Protein AF-A0A660W102-F1 (afdb_monomer)

pLDDT: mean 78.15, std 17.4, range [42.91, 96.81]

Structure (mmCIF, N/CA/C/O backbone):
data_AF-A0A660W102-F1
#
_entry.id   AF-A0A660W102-F1
#
loop_
_atom_site.group_PDB
_atom_site.id
_atom_site.type_symbol
_atom_site.label_atom_id
_atom_site.label_alt_id
_atom_site.label_comp_id
_atom_site.label_asym_id
_atom_site.label_entity_id
_atom_site.label_seq_id
_atom_site.pdbx_PDB_ins_code
_atom_site.Cartn_x
_atom_site.Cartn_y
_atom_site.Cartn_z
_atom_site.occupancy
_atom_site.B_iso_or_equiv
_atom_site.auth_seq_id
_atom_site.auth_comp_id
_atom_site.auth_asym_id
_atom_site.auth_atom_id
_atom_site.pdbx_PDB_model_num
ATOM 1 N N . MET A 1 1 ? -44.198 27.808 33.049 1.00 48.97 1 MET A N 1
ATOM 2 C CA . MET A 1 1 ? -43.838 26.734 32.101 1.00 48.97 1 MET A CA 1
ATOM 3 C C . MET A 1 1 ? -42.735 25.933 32.756 1.00 48.97 1 MET A C 1
ATOM 5 O O . MET A 1 1 ? -41.600 26.389 32.797 1.00 48.97 1 MET A O 1
ATOM 9 N N . ASP A 1 2 ? -43.129 24.844 33.412 1.00 50.03 2 ASP A N 1
ATOM 10 C CA . ASP A 1 2 ? -42.232 23.936 34.124 1.00 50.03 2 ASP A CA 1
ATOM 11 C C . ASP A 1 2 ? -41.217 23.347 33.136 1.00 50.03 2 ASP A C 1
ATOM 13 O O . ASP A 1 2 ? -41.576 22.765 32.114 1.00 50.03 2 ASP A O 1
ATOM 17 N N . ASN A 1 3 ? -39.944 23.583 33.430 1.00 63.97 3 ASN A N 1
ATOM 18 C CA . ASN A 1 3 ? -38.808 23.114 32.664 1.00 63.97 3 ASN A CA 1
ATOM 19 C C . ASN A 1 3 ? -38.348 21.787 33.293 1.00 63.97 3 ASN A C 1
ATOM 21 O O . ASN A 1 3 ? -37.302 21.726 33.945 1.00 63.97 3 ASN A O 1
ATOM 25 N N . THR A 1 4 ? -39.157 20.732 33.141 1.00 61.38 4 THR A N 1
ATOM 26 C CA . THR A 1 4 ? -38.854 19.378 33.622 1.00 61.38 4 THR A CA 1
ATOM 27 C C . THR A 1 4 ? -37.654 18.819 32.864 1.00 61.38 4 THR A C 1
ATOM 29 O O . THR A 1 4 ? -37.787 18.188 31.810 1.00 61.38 4 THR A O 1
ATOM 32 N N . LYS A 1 5 ? -36.449 19.057 33.382 1.00 69.19 5 LYS A N 1
ATOM 33 C CA . LYS A 1 5 ? -35.229 18.436 32.866 1.00 69.19 5 LYS A CA 1
ATOM 34 C C . LYS A 1 5 ? -35.228 16.963 33.273 1.00 69.19 5 LYS A C 1
ATOM 36 O O . LYS A 1 5 ? -35.035 16.644 34.442 1.00 69.19 5 LYS A O 1
ATOM 41 N N . LYS A 1 6 ? -35.441 16.062 32.308 1.00 74.38 6 LYS A N 1
ATOM 42 C CA . LYS A 1 6 ? -35.216 14.622 32.491 1.00 74.38 6 LYS A CA 1
ATOM 43 C C . LYS A 1 6 ? -33.744 14.406 32.852 1.00 74.38 6 LYS A C 1
ATOM 45 O O . LYS A 1 6 ? -32.866 14.647 32.027 1.00 74.38 6 LYS A O 1
ATOM 50 N N . ALA A 1 7 ? -33.478 13.994 34.087 1.00 75.44 7 ALA A N 1
ATOM 51 C CA . ALA A 1 7 ? -32.155 13.543 34.489 1.00 75.44 7 ALA A CA 1
ATOM 52 C C . ALA A 1 7 ? -31.911 12.163 33.864 1.00 75.44 7 ALA A C 1
ATOM 54 O O . ALA A 1 7 ? -32.673 11.231 34.114 1.00 75.44 7 ALA A O 1
ATOM 55 N N . PHE A 1 8 ? -30.879 12.052 33.025 1.00 75.19 8 PHE A N 1
ATOM 56 C CA . PHE A 1 8 ? -30.438 10.766 32.492 1.00 75.19 8 PHE A CA 1
ATOM 57 C C . PHE A 1 8 ? -29.929 9.901 33.636 1.00 75.19 8 PHE A C 1
ATOM 59 O O . PHE A 1 8 ? -29.136 10.350 34.471 1.00 75.19 8 PHE A O 1
ATOM 66 N N . THR A 1 9 ? -30.375 8.655 33.671 1.00 88.56 9 THR A N 1
ATOM 67 C CA . THR A 1 9 ? -29.871 7.713 34.659 1.00 88.56 9 THR A CA 1
ATOM 68 C C . THR A 1 9 ? -28.467 7.262 34.249 1.00 88.56 9 THR A C 1
ATOM 70 O O . THR A 1 9 ? -28.185 7.013 33.078 1.00 88.56 9 THR A O 1
ATOM 73 N N . LEU A 1 10 ? -27.555 7.150 35.217 1.00 87.06 10 LEU A N 1
ATOM 74 C CA . LEU A 1 10 ? -26.177 6.688 34.987 1.00 87.06 10 LEU A CA 1
ATOM 75 C C . LEU A 1 10 ? -26.140 5.312 34.292 1.00 87.06 10 LEU A C 1
ATOM 77 O O . LEU A 1 10 ? -25.242 5.030 33.503 1.00 87.06 10 LEU A O 1
ATOM 81 N N . ILE A 1 11 ? -27.155 4.481 34.551 1.00 92.12 11 ILE A N 1
ATOM 82 C CA . ILE A 1 11 ? -27.304 3.150 33.965 1.00 92.12 11 ILE A CA 1
ATOM 83 C C . ILE A 1 11 ? -27.672 3.179 32.474 1.00 92.12 11 ILE A C 1
ATOM 85 O O . ILE A 1 11 ? -27.146 2.363 31.719 1.00 92.12 11 ILE A O 1
ATOM 89 N N . GLU A 1 12 ? -28.496 4.134 32.024 1.00 90.56 12 GLU A N 1
ATOM 90 C CA . GLU A 1 12 ? -28.829 4.295 30.598 1.00 90.56 12 GLU A CA 1
ATOM 91 C C . GLU A 1 12 ? -27.588 4.614 29.766 1.00 90.56 12 GLU A C 1
ATOM 93 O O . GLU A 1 12 ? -27.397 4.064 28.684 1.00 90.56 12 GLU A O 1
ATOM 98 N N . LEU A 1 13 ? -26.711 5.476 30.276 1.00 90.44 13 LEU A N 1
ATOM 99 C CA . LEU A 1 13 ? -25.495 5.860 29.561 1.00 90.44 13 LEU A CA 1
ATOM 100 C C . LEU A 1 13 ? -24.468 4.713 29.562 1.00 90.44 13 LEU A C 1
ATOM 102 O O . LEU A 1 13 ? -23.775 4.477 28.569 1.00 90.44 13 LEU A O 1
ATOM 106 N N . LEU A 1 14 ? -24.417 3.949 30.656 1.00 93.19 14 LEU A N 1
ATOM 107 C CA . LEU A 1 14 ? -23.486 2.837 30.827 1.00 93.19 14 LEU A CA 1
ATOM 108 C C . LEU A 1 14 ? -23.820 1.642 29.924 1.00 93.19 14 LEU A C 1
ATOM 110 O O . LEU A 1 14 ? -22.916 1.103 29.281 1.00 93.19 14 LEU A O 1
ATOM 114 N N . VAL A 1 15 ? -25.094 1.246 29.818 1.00 95.00 15 VAL A N 1
ATOM 115 C CA . VAL A 1 15 ? -25.487 0.109 28.963 1.00 95.00 15 VAL A CA 1
ATOM 116 C C . VAL A 1 15 ? -25.237 0.396 27.480 1.00 95.00 15 VAL A C 1
ATOM 118 O O . VAL A 1 15 ? -24.815 -0.487 26.734 1.00 95.00 15 VAL A O 1
ATOM 121 N N . VAL A 1 16 ? -25.409 1.650 27.055 1.00 94.69 16 VAL A N 1
ATOM 122 C CA . VAL A 1 16 ? -25.172 2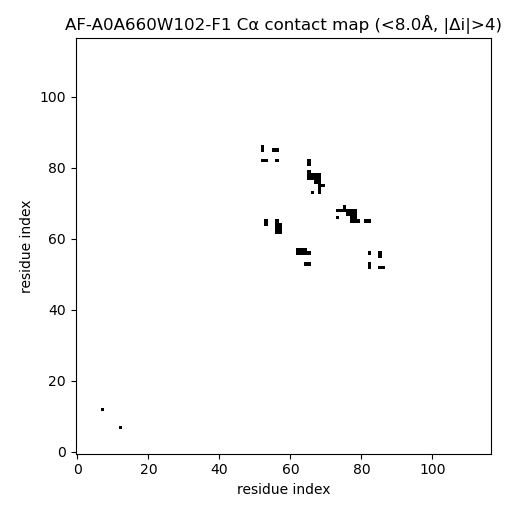.057 25.664 1.00 94.69 16 VAL A CA 1
ATOM 123 C C . VAL A 1 16 ? -23.693 1.946 25.309 1.00 94.69 16 VAL A C 1
ATOM 125 O O . VAL A 1 16 ? -23.352 1.354 24.285 1.00 94.69 16 VAL A O 1
ATOM 128 N N . ASN A 1 17 ? -22.798 2.447 26.165 1.00 94.31 17 ASN A N 1
ATOM 129 C CA . ASN A 1 17 ? -21.366 2.332 25.897 1.00 94.31 17 ASN A CA 1
ATOM 130 C C . ASN A 1 17 ? -20.889 0.867 25.928 1.00 94.31 17 ASN A C 1
ATOM 132 O O . ASN A 1 17 ? -20.021 0.489 25.144 1.00 94.31 17 ASN A O 1
ATOM 136 N N . ALA A 1 18 ? -21.501 0.014 26.760 1.00 96.31 18 ALA A N 1
ATOM 137 C CA . ALA A 1 18 ? -21.202 -1.419 26.773 1.00 96.31 18 ALA A CA 1
ATOM 138 C C . ALA A 1 18 ? -21.509 -2.090 25.421 1.00 96.31 18 ALA A C 1
ATOM 140 O O . ALA A 1 18 ? -20.696 -2.863 24.909 1.00 96.31 18 ALA A O 1
ATOM 141 N N . ILE A 1 19 ? -22.643 -1.753 24.801 1.00 95.81 19 ILE A N 1
ATOM 142 C CA . ILE A 1 19 ? -23.021 -2.298 23.489 1.00 95.81 19 ILE A CA 1
ATOM 143 C C . ILE A 1 19 ? -22.135 -1.714 22.375 1.00 95.81 19 ILE A C 1
ATOM 145 O O . ILE A 1 19 ? -21.684 -2.458 21.504 1.00 95.81 19 ILE A O 1
ATOM 149 N N . ILE A 1 20 ? -21.815 -0.413 22.411 1.00 96.00 20 ILE A N 1
ATOM 150 C CA . ILE A 1 20 ? -20.906 0.215 21.431 1.00 96.00 20 ILE A CA 1
ATOM 151 C C . ILE A 1 20 ? -19.518 -0.436 21.484 1.00 96.00 20 ILE A C 1
ATOM 153 O O . ILE A 1 20 ? -18.960 -0.766 20.437 1.00 96.00 20 ILE A O 1
ATOM 157 N N . ALA A 1 21 ? -18.975 -0.670 22.682 1.00 96.25 21 ALA A N 1
ATOM 158 C CA . ALA A 1 21 ? -17.673 -1.310 22.854 1.00 96.25 21 ALA A CA 1
ATOM 159 C C . ALA A 1 21 ? -17.646 -2.738 22.281 1.00 96.25 21 ALA A C 1
ATOM 161 O O . ALA A 1 21 ? -16.678 -3.108 21.612 1.00 96.25 21 ALA A O 1
ATOM 162 N N . LEU A 1 22 ? -18.722 -3.512 22.480 1.00 95.12 22 LEU A N 1
ATOM 163 C CA . LEU A 1 22 ? -18.869 -4.851 21.902 1.00 95.12 22 LEU A CA 1
ATOM 164 C C . LEU A 1 22 ? -18.850 -4.809 20.368 1.00 95.12 22 LEU A C 1
ATOM 166 O O . LEU A 1 22 ? -18.123 -5.577 19.740 1.00 95.12 22 LEU A O 1
ATOM 170 N N . LEU A 1 23 ? -19.607 -3.890 19.762 1.00 96.81 23 LEU A N 1
ATOM 171 C CA . LEU A 1 23 ? -19.640 -3.737 18.307 1.00 96.81 23 LEU A CA 1
ATOM 172 C C . LEU A 1 23 ? -18.264 -3.319 17.769 1.00 96.81 23 LEU A C 1
ATOM 174 O O . LEU A 1 23 ? -17.720 -3.972 16.880 1.00 96.81 23 LEU A O 1
ATOM 178 N N . VAL A 1 24 ? -17.650 -2.282 18.344 1.00 96.19 24 VAL A N 1
ATOM 179 C CA . VAL A 1 24 ? -16.332 -1.782 17.916 1.00 96.19 24 VAL A CA 1
ATOM 180 C C . VAL A 1 24 ? -15.250 -2.859 18.041 1.00 96.19 24 VAL A C 1
ATOM 182 O O . VAL A 1 24 ? -14.401 -2.962 17.154 1.00 96.19 24 VAL A O 1
ATOM 185 N N . SER A 1 25 ? -15.302 -3.703 19.076 1.00 95.25 25 SER A N 1
ATOM 186 C CA . SER A 1 25 ? -14.367 -4.823 19.259 1.00 95.25 25 SER A CA 1
ATOM 187 C C . SER A 1 25 ? -14.328 -5.766 18.049 1.00 95.25 25 SER A C 1
ATOM 189 O O . SER A 1 25 ? -13.252 -6.223 17.668 1.00 95.25 25 SER A O 1
ATOM 191 N N . ILE A 1 26 ? -15.469 -5.991 17.390 1.00 94.50 26 ILE A N 1
ATOM 192 C CA . ILE A 1 26 ? -15.566 -6.842 16.195 1.00 94.50 26 ILE A CA 1
ATOM 193 C C . ILE A 1 26 ? -15.152 -6.072 14.926 1.00 94.50 26 ILE A C 1
ATOM 195 O O . ILE A 1 26 ? -14.548 -6.646 14.017 1.00 94.50 26 ILE A O 1
ATOM 199 N N . LEU A 1 27 ? -15.414 -4.761 14.855 1.00 93.69 27 LEU A N 1
ATOM 200 C CA . LEU A 1 27 ? -15.070 -3.940 13.684 1.00 93.69 27 LEU A CA 1
ATOM 201 C C . LEU A 1 27 ? -13.568 -3.626 13.559 1.00 93.69 27 LEU A C 1
ATOM 203 O O . LEU A 1 27 ? -13.034 -3.630 12.448 1.00 93.69 27 LEU A O 1
ATOM 207 N N . LEU A 1 28 ? -12.870 -3.355 14.664 1.00 93.81 28 LEU A N 1
ATOM 208 C CA . LEU A 1 28 ? -11.449 -2.978 14.652 1.00 93.81 28 LEU A CA 1
ATOM 209 C C . LEU A 1 28 ? -10.508 -4.003 13.984 1.00 93.81 28 LEU A C 1
ATOM 211 O O . LEU A 1 28 ? -9.678 -3.581 13.168 1.00 93.81 28 LEU A O 1
ATOM 215 N N . PRO A 1 29 ? -10.591 -5.322 14.264 1.00 90.38 29 PRO A N 1
ATOM 216 C CA . PRO A 1 29 ? -9.728 -6.299 13.603 1.00 90.38 29 PRO A CA 1
ATOM 217 C C . PRO A 1 29 ? -10.021 -6.391 12.102 1.00 90.38 29 PRO A C 1
ATOM 219 O O . PRO A 1 29 ? -9.088 -6.462 11.302 1.00 90.38 29 PRO A O 1
ATOM 222 N N . SER A 1 30 ? -11.297 -6.307 11.710 1.00 93.50 30 SER A N 1
ATOM 223 C CA . SER A 1 30 ? -11.708 -6.309 10.302 1.00 93.50 30 SER A CA 1
ATOM 224 C C . SER A 1 30 ? -11.149 -5.097 9.544 1.00 93.50 30 SER A C 1
ATOM 226 O O . SER A 1 30 ? -10.554 -5.242 8.474 1.00 93.50 30 SER A O 1
ATOM 228 N N . LEU A 1 31 ? -11.228 -3.902 10.140 1.00 91.38 31 LEU A N 1
ATOM 229 C CA . LEU A 1 31 ? -10.724 -2.670 9.531 1.00 91.38 31 LEU A CA 1
ATOM 230 C C . LEU A 1 31 ? -9.195 -2.671 9.372 1.00 91.38 31 LEU A C 1
ATOM 232 O O . LEU A 1 31 ? -8.675 -2.179 8.366 1.00 91.38 31 LEU A O 1
ATOM 236 N N . LYS A 1 32 ? -8.463 -3.244 10.336 1.00 92.38 32 LYS A N 1
ATOM 237 C CA . LYS A 1 32 ? -7.003 -3.399 10.240 1.00 92.38 32 LYS A CA 1
ATOM 238 C C . LYS A 1 32 ? -6.619 -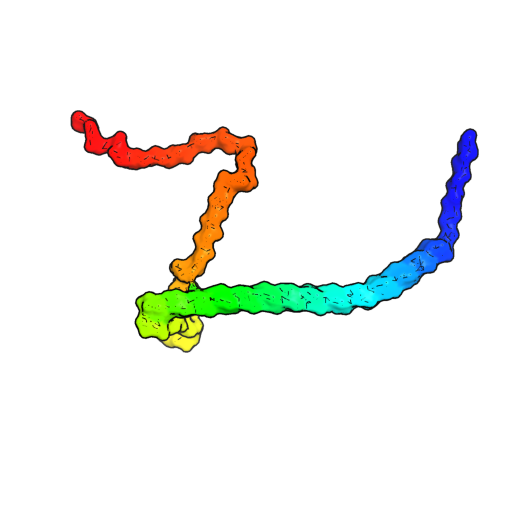4.261 9.034 1.00 92.38 32 LYS A C 1
ATOM 240 O O . LYS A 1 32 ? -5.744 -3.865 8.265 1.00 92.38 32 LYS A O 1
ATOM 245 N N . THR A 1 33 ? -7.293 -5.394 8.848 1.00 92.50 33 THR A N 1
ATOM 246 C CA . THR A 1 33 ? -7.057 -6.295 7.712 1.00 92.50 33 THR A CA 1
ATOM 247 C C . THR A 1 33 ? -7.427 -5.630 6.388 1.00 92.50 33 THR A C 1
ATOM 249 O O . THR A 1 33 ? -6.633 -5.662 5.451 1.00 92.50 33 THR A O 1
ATOM 252 N N . ALA A 1 34 ? -8.573 -4.945 6.317 1.00 92.75 34 ALA A N 1
ATOM 253 C CA . ALA A 1 34 ? -8.993 -4.220 5.116 1.00 92.75 34 ALA A CA 1
ATOM 254 C C . ALA A 1 34 ? -7.978 -3.142 4.694 1.00 92.75 34 ALA A C 1
ATOM 256 O O . ALA A 1 34 ? -7.662 -3.011 3.512 1.00 92.75 34 ALA A O 1
ATOM 257 N N . LYS A 1 35 ? -7.414 -2.402 5.657 1.00 93.94 35 LYS A N 1
ATOM 258 C CA . LYS A 1 35 ? -6.375 -1.396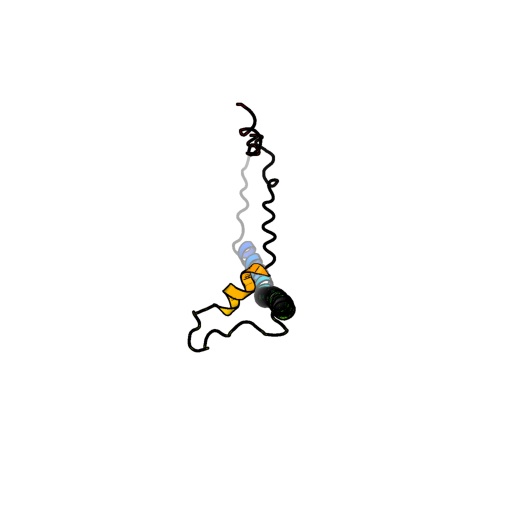 5.389 1.00 93.94 35 LYS A CA 1
ATOM 259 C C . LYS A 1 35 ? -5.098 -2.019 4.829 1.00 93.94 35 LYS A C 1
ATOM 261 O O . LYS A 1 35 ? -4.474 -1.436 3.944 1.00 93.94 35 LYS A O 1
ATOM 266 N N . GLU A 1 36 ? -4.704 -3.179 5.342 1.00 96.00 36 GLU A N 1
ATOM 267 C CA . GLU A 1 36 ? -3.515 -3.874 4.855 1.00 96.00 36 GLU A CA 1
ATOM 268 C C . GLU A 1 36 ? -3.729 -4.440 3.448 1.00 96.00 36 GLU A C 1
ATOM 270 O O . GLU A 1 36 ? -2.889 -4.239 2.576 1.00 96.00 36 GLU A O 1
ATOM 275 N N . LEU A 1 37 ? -4.899 -5.022 3.175 1.00 94.56 37 LEU A N 1
ATOM 276 C CA . LEU A 1 37 ? -5.279 -5.444 1.825 1.00 94.56 37 LEU A CA 1
ATOM 277 C C . LEU A 1 37 ? -5.287 -4.265 0.843 1.00 94.56 37 LEU A C 1
ATOM 279 O O . LEU A 1 37 ? -4.742 -4.372 -0.253 1.00 94.56 37 LEU A O 1
ATOM 283 N N . ALA A 1 38 ? -5.826 -3.110 1.242 1.00 94.50 38 ALA A N 1
ATOM 284 C CA . ALA A 1 38 ? -5.793 -1.908 0.413 1.00 94.50 38 ALA A CA 1
ATOM 285 C C . ALA A 1 38 ? -4.351 -1.476 0.081 1.00 94.50 38 ALA A C 1
ATOM 287 O O . ALA A 1 38 ? -4.049 -1.165 -1.071 1.00 94.50 38 ALA A O 1
ATOM 288 N N . ARG A 1 39 ? -3.433 -1.512 1.058 1.00 96.12 39 ARG A N 1
ATOM 289 C CA . ARG A 1 39 ? -2.003 -1.240 0.821 1.00 96.12 39 ARG A CA 1
ATOM 290 C C . ARG A 1 39 ? -1.369 -2.246 -0.131 1.00 96.12 39 ARG A C 1
ATOM 292 O O . ARG A 1 39 ? -0.609 -1.836 -1.006 1.00 96.12 39 ARG A O 1
ATOM 299 N N . GLN A 1 40 ? -1.691 -3.529 0.011 1.00 96.69 40 GLN A N 1
ATOM 300 C CA . GLN A 1 40 ? -1.205 -4.573 -0.891 1.00 96.69 40 GLN A CA 1
ATOM 301 C C . GLN A 1 40 ? -1.679 -4.336 -2.324 1.00 96.69 40 GLN A C 1
ATOM 303 O O . GLN A 1 40 ? -0.872 -4.420 -3.243 1.00 96.69 40 GLN A O 1
ATOM 308 N N . VAL A 1 41 ? -2.947 -3.964 -2.520 1.00 95.75 41 VAL A N 1
ATOM 309 C CA . VAL A 1 41 ? -3.492 -3.637 -3.847 1.00 95.75 41 VAL A CA 1
ATOM 310 C C . VAL A 1 41 ? -2.766 -2.443 -4.470 1.00 95.75 41 VAL A C 1
ATOM 312 O O . VAL A 1 41 ? -2.399 -2.495 -5.645 1.00 95.75 41 VAL A O 1
ATOM 315 N N . VAL A 1 42 ? -2.496 -1.389 -3.692 1.00 94.56 42 VAL A N 1
ATOM 316 C CA . VAL A 1 42 ? -1.716 -0.238 -4.180 1.00 94.56 42 VAL A CA 1
ATOM 317 C C . VAL A 1 42 ? -0.288 -0.656 -4.534 1.00 94.56 42 VAL A C 1
ATOM 319 O O . VAL A 1 42 ? 0.192 -0.323 -5.614 1.00 94.56 42 VAL A O 1
ATOM 322 N N . CYS A 1 43 ? 0.380 -1.425 -3.672 1.00 95.38 43 CYS A N 1
ATOM 323 C CA . CYS A 1 43 ? 1.731 -1.923 -3.930 1.00 95.38 43 CYS A CA 1
ATOM 324 C C . CYS A 1 43 ? 1.783 -2.791 -5.197 1.00 95.38 43 CYS A C 1
ATOM 326 O O . CYS A 1 43 ? 2.656 -2.606 -6.043 1.00 95.38 43 CYS A O 1
ATOM 328 N N . LEU A 1 44 ? 0.803 -3.680 -5.374 1.00 95.88 44 LEU A N 1
ATOM 329 C CA . LEU A 1 44 ? 0.674 -4.526 -6.555 1.00 95.88 44 LEU A CA 1
ATOM 330 C C . LEU A 1 44 ? 0.473 -3.690 -7.825 1.00 95.88 44 LEU A C 1
ATOM 332 O O . LEU A 1 44 ? 1.112 -3.958 -8.843 1.00 95.88 44 LEU A O 1
ATOM 336 N N . SER A 1 45 ? -0.370 -2.657 -7.760 1.00 93.44 45 SER A N 1
ATOM 337 C CA . SER A 1 45 ? -0.564 -1.712 -8.865 1.00 93.44 45 SER A CA 1
ATOM 338 C C . SER A 1 45 ? 0.730 -0.975 -9.213 1.00 93.44 45 SER A C 1
ATOM 340 O O . SER A 1 45 ? 1.106 -0.913 -10.383 1.00 93.44 45 SER A O 1
ATOM 342 N N . ASN A 1 46 ? 1.457 -0.480 -8.208 1.00 91.75 46 ASN A N 1
ATOM 343 C CA . ASN A 1 46 ? 2.739 0.195 -8.406 1.00 91.75 46 ASN A CA 1
ATOM 344 C C . ASN A 1 46 ? 3.777 -0.749 -9.028 1.00 91.75 46 ASN A C 1
ATOM 346 O O . ASN A 1 46 ? 4.458 -0.372 -9.976 1.00 91.75 46 ASN A O 1
ATOM 350 N N . ASN A 1 47 ? 3.862 -1.996 -8.557 1.00 92.75 47 ASN A N 1
ATOM 351 C CA . ASN A 1 47 ? 4.786 -2.983 -9.112 1.00 92.75 47 ASN A CA 1
ATOM 352 C C . ASN A 1 47 ? 4.435 -3.348 -10.562 1.00 92.75 47 ASN A C 1
ATOM 354 O O . ASN A 1 47 ? 5.322 -3.487 -11.402 1.00 92.75 47 ASN A O 1
ATOM 358 N N . LYS A 1 48 ? 3.139 -3.444 -10.886 1.00 93.25 48 LYS A N 1
ATOM 359 C CA . LYS A 1 48 ? 2.678 -3.631 -12.266 1.00 93.25 48 LYS A CA 1
ATOM 360 C C . LYS A 1 48 ? 3.089 -2.454 -13.154 1.00 93.25 48 LYS A C 1
ATOM 362 O O . LYS A 1 48 ? 3.577 -2.685 -14.256 1.00 93.25 48 LYS A O 1
ATOM 367 N N . GLN A 1 49 ? 2.916 -1.216 -12.683 1.00 89.75 49 GLN A N 1
ATOM 368 C CA . GLN A 1 49 ? 3.348 -0.018 -13.411 1.00 89.75 49 GLN A CA 1
ATOM 369 C C . GLN A 1 49 ? 4.852 -0.054 -13.667 1.00 89.75 49 GLN A C 1
ATOM 371 O O . GLN A 1 49 ? 5.271 0.104 -14.805 1.00 89.75 49 GLN A O 1
ATOM 376 N N . VAL A 1 50 ? 5.651 -0.365 -12.645 1.00 90.19 50 VAL A N 1
ATOM 377 C CA . VAL A 1 50 ? 7.101 -0.527 -12.779 1.00 90.19 50 VAL A CA 1
ATOM 378 C C . VAL A 1 50 ? 7.452 -1.598 -13.817 1.00 90.19 50 VAL A C 1
ATOM 380 O O . VAL A 1 50 ? 8.239 -1.321 -14.716 1.00 90.19 50 VAL A O 1
ATOM 383 N N . GLY A 1 51 ? 6.831 -2.779 -13.774 1.00 91.12 51 GLY A N 1
ATOM 384 C CA . GLY A 1 51 ? 7.062 -3.837 -14.768 1.00 91.12 51 GLY A CA 1
ATOM 385 C C . GLY A 1 51 ? 6.762 -3.406 -16.209 1.00 91.12 51 GLY A C 1
ATOM 386 O O . GLY A 1 51 ? 7.493 -3.769 -17.127 1.00 91.12 51 GLY A O 1
ATOM 387 N N . VAL A 1 52 ? 5.739 -2.571 -16.406 1.00 92.06 52 VAL A N 1
ATOM 388 C CA . VAL A 1 52 ? 5.439 -1.966 -17.713 1.00 92.06 52 VAL A CA 1
ATOM 389 C C . VAL A 1 52 ? 6.548 -0.999 -18.150 1.00 92.06 52 VAL A C 1
ATOM 391 O O . VAL A 1 52 ? 6.941 -1.025 -19.312 1.00 92.06 52 VAL A O 1
ATOM 394 N N . LEU A 1 53 ? 7.112 -0.201 -17.236 1.00 90.38 53 LEU A N 1
ATOM 395 C CA . LEU A 1 53 ? 8.259 0.674 -17.538 1.00 90.38 53 LEU A CA 1
ATOM 396 C C . LEU A 1 53 ? 9.484 -0.121 -17.983 1.00 90.38 53 LEU A C 1
ATOM 398 O O . LEU A 1 53 ? 10.150 0.259 -18.942 1.00 90.38 53 LEU A O 1
ATOM 402 N N . PHE A 1 54 ? 9.765 -1.236 -17.306 1.00 91.00 54 PHE A N 1
ATOM 403 C CA . PHE A 1 54 ? 10.852 -2.134 -17.687 1.00 91.00 54 PHE A CA 1
ATOM 404 C C . PHE A 1 54 ? 10.643 -2.725 -19.086 1.00 91.00 54 PHE A C 1
ATOM 406 O O . PHE A 1 54 ? 11.609 -2.828 -19.838 1.00 91.00 54 PHE A O 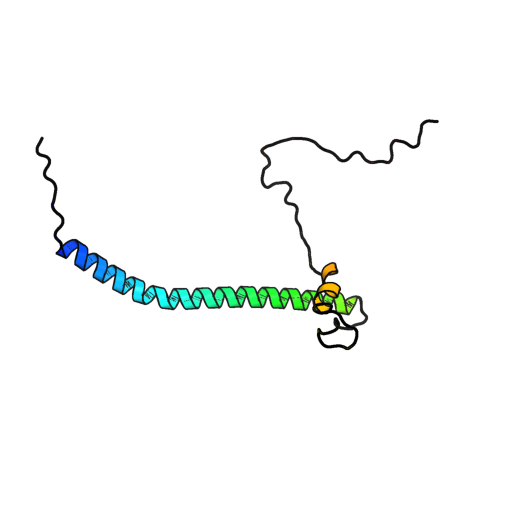1
ATOM 413 N N . ALA A 1 55 ? 9.405 -3.077 -19.450 1.00 90.94 55 ALA A N 1
ATOM 414 C CA . ALA A 1 55 ? 9.092 -3.578 -20.787 1.00 90.94 55 ALA A CA 1
ATOM 415 C C . ALA A 1 55 ? 9.344 -2.519 -21.873 1.00 90.94 55 ALA A C 1
ATOM 417 O O . ALA A 1 55 ? 10.006 -2.824 -22.861 1.00 90.94 55 ALA A O 1
ATOM 418 N N . TYR A 1 56 ? 8.905 -1.273 -21.656 1.00 90.75 56 TYR A N 1
ATOM 419 C CA . TYR A 1 56 ? 9.173 -0.175 -22.593 1.00 90.75 56 TYR A CA 1
ATOM 420 C C . TYR A 1 56 ? 10.664 0.150 -22.713 1.00 90.75 56 TYR A C 1
ATOM 422 O O . TYR 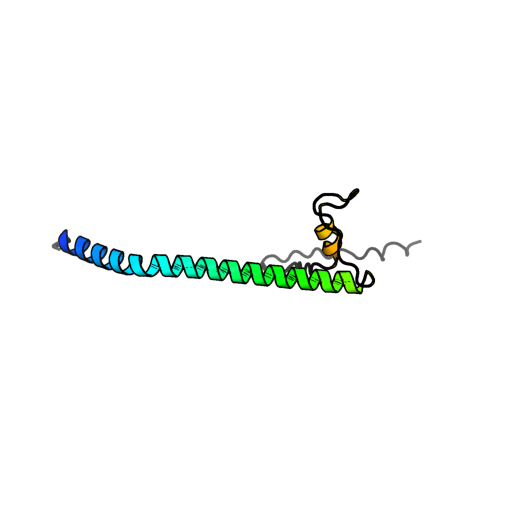A 1 56 ? 11.178 0.318 -23.813 1.00 90.75 56 TYR A O 1
ATOM 430 N N . TYR A 1 57 ? 11.388 0.178 -21.592 1.00 89.88 57 TYR A N 1
ATOM 431 C CA . TYR A 1 57 ? 12.834 0.376 -21.622 1.00 89.88 57 TYR A CA 1
ATOM 432 C C . TYR A 1 57 ? 13.538 -0.730 -22.416 1.00 89.88 57 TYR A C 1
ATOM 434 O O . TYR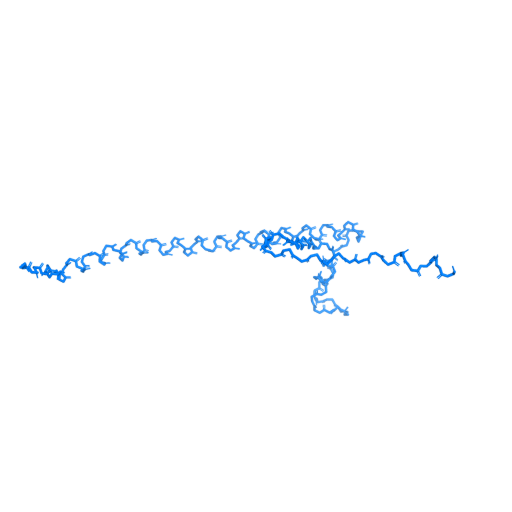 A 1 57 ? 14.438 -0.446 -23.206 1.00 89.88 57 TYR A O 1
ATOM 442 N N . ALA A 1 58 ? 13.135 -1.987 -22.217 1.00 90.25 58 ALA A N 1
ATOM 443 C CA . ALA A 1 58 ? 13.713 -3.122 -22.923 1.00 90.25 58 ALA A CA 1
ATOM 444 C C . ALA A 1 58 ? 13.449 -3.056 -24.435 1.00 90.25 58 ALA A C 1
ATOM 446 O O . ALA A 1 58 ? 14.338 -3.406 -25.208 1.00 90.25 58 ALA A O 1
ATOM 447 N N . GLU A 1 59 ? 12.280 -2.578 -24.866 1.00 91.00 59 GLU A N 1
ATOM 448 C CA . GLU A 1 59 ? 11.963 -2.372 -26.285 1.00 91.00 59 GLU A CA 1
ATOM 449 C C . GLU A 1 59 ? 12.965 -1.417 -26.957 1.00 91.00 59 GLU A C 1
ATOM 451 O O . GLU A 1 59 ? 13.555 -1.756 -27.985 1.00 91.00 59 GLU A O 1
ATOM 456 N N . ASP A 1 60 ? 13.267 -0.291 -26.310 1.00 89.62 60 ASP A N 1
ATOM 457 C CA . ASP A 1 60 ? 14.197 0.714 -26.839 1.00 89.62 60 ASP A CA 1
ATOM 458 C C . ASP A 1 60 ? 15.677 0.319 -26.697 1.00 89.62 60 ASP A C 1
ATOM 460 O O . ASP A 1 60 ? 16.526 0.717 -27.500 1.00 89.62 60 ASP A O 1
ATOM 464 N N . ASN A 1 61 ? 16.015 -0.486 -25.684 1.00 89.31 61 ASN A N 1
ATOM 465 C CA . ASN A 1 61 ? 17.397 -0.831 -25.331 1.00 89.31 61 ASN A CA 1
ATOM 466 C C . ASN A 1 61 ? 17.788 -2.260 -25.740 1.00 89.31 61 ASN A C 1
ATOM 468 O O . ASN A 1 61 ? 18.619 -2.893 -25.085 1.00 89.31 61 ASN A O 1
ATOM 472 N N . LYS A 1 62 ? 17.229 -2.777 -26.844 1.00 90.50 62 LYS A N 1
ATOM 473 C CA . LYS A 1 62 ? 17.573 -4.097 -27.422 1.00 90.50 62 LYS A CA 1
ATOM 474 C C . LYS A 1 62 ? 17.378 -5.273 -26.447 1.00 90.50 62 LYS A C 1
ATOM 476 O O . LYS A 1 62 ? 18.153 -6.228 -26.453 1.00 90.50 62 LYS A O 1
ATOM 481 N N . GLY A 1 63 ? 16.365 -5.198 -25.593 1.00 85.88 63 GLY A N 1
ATOM 482 C CA . GLY A 1 63 ? 16.037 -6.213 -24.591 1.00 85.88 63 GLY A CA 1
ATOM 483 C C . GLY A 1 63 ? 16.832 -6.110 -23.286 1.00 85.88 63 GLY A C 1
ATOM 484 O O . GLY A 1 63 ? 16.692 -6.978 -22.426 1.00 85.88 63 GLY A O 1
ATOM 485 N N . LEU A 1 64 ? 17.671 -5.084 -23.118 1.00 84.25 64 LEU A N 1
ATOM 486 C CA . LEU A 1 64 ? 18.430 -4.874 -21.886 1.00 84.25 64 LEU A CA 1
ATOM 487 C C . LEU A 1 64 ? 17.554 -4.246 -20.797 1.00 84.25 64 LEU A C 1
ATOM 489 O O . LEU A 1 64 ? 16.694 -3.417 -21.077 1.00 84.25 64 LEU A O 1
ATOM 493 N N . VAL A 1 65 ? 17.814 -4.609 -19.540 1.00 85.31 65 VAL A N 1
ATOM 494 C CA . VAL A 1 65 ? 17.171 -4.004 -18.364 1.00 85.31 65 VAL A CA 1
ATOM 495 C C . VAL A 1 65 ? 18.063 -2.914 -17.742 1.00 85.31 65 VAL A C 1
ATOM 497 O O . VAL A 1 65 ? 19.287 -2.988 -17.875 1.00 85.31 65 VAL A O 1
ATOM 500 N N . PRO A 1 66 ? 17.480 -1.911 -17.057 1.00 83.94 66 PRO A N 1
ATOM 501 C CA . PRO A 1 66 ? 18.206 -0.875 -16.324 1.00 83.94 66 PRO A CA 1
ATOM 502 C C . PRO A 1 66 ? 19.249 -1.429 -15.347 1.00 83.94 66 PRO A C 1
ATOM 504 O O . PRO A 1 66 ? 19.056 -2.480 -14.727 1.00 83.94 66 PRO A O 1
ATOM 507 N N . PHE A 1 67 ? 20.340 -0.686 -15.160 1.00 78.56 67 PHE A N 1
ATOM 508 C CA . PHE A 1 67 ? 21.441 -1.109 -14.296 1.00 78.56 67 PHE A CA 1
ATOM 509 C C . PHE A 1 67 ? 21.056 -1.049 -12.817 1.00 78.56 67 PHE A C 1
ATOM 511 O O . PHE A 1 67 ? 20.688 0.007 -12.302 1.00 78.56 67 PHE A O 1
ATOM 518 N N . GLY A 1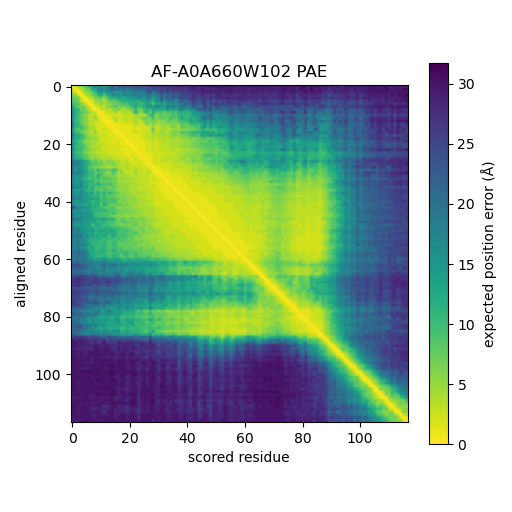 68 ? 21.207 -2.171 -12.109 1.00 73.94 68 GLY A N 1
ATOM 519 C CA . GLY A 1 68 ? 20.925 -2.260 -10.677 1.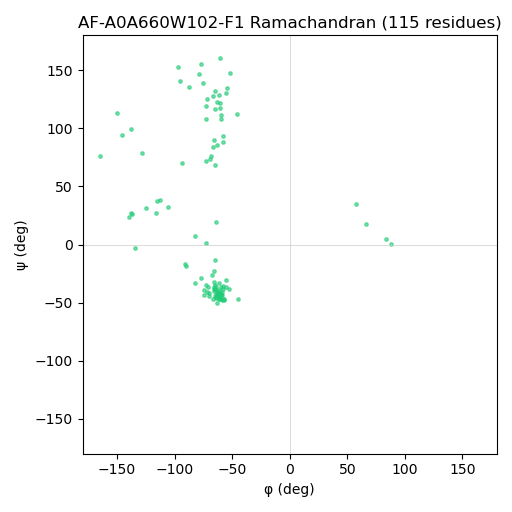00 73.94 68 GLY A CA 1
ATOM 520 C C . GLY A 1 68 ? 21.789 -1.319 -9.816 1.00 73.94 68 GLY A C 1
ATOM 521 O O . GLY A 1 68 ? 22.859 -0.875 -10.234 1.00 73.94 68 GLY A O 1
ATOM 522 N N . PRO A 1 69 ? 21.366 -1.026 -8.577 1.00 66.94 69 PRO A N 1
ATOM 523 C CA . PRO A 1 69 ? 22.007 -0.022 -7.720 1.00 66.94 69 PRO A CA 1
ATOM 524 C C . PRO A 1 69 ? 23.452 -0.344 -7.292 1.00 66.94 69 PRO A C 1
ATOM 526 O O . PRO A 1 69 ? 24.134 0.547 -6.804 1.00 66.94 69 PRO A O 1
ATOM 529 N N . ASN A 1 70 ? 23.931 -1.581 -7.480 1.00 71.31 70 ASN A N 1
ATOM 530 C CA . ASN A 1 70 ? 25.225 -2.059 -6.970 1.00 71.31 70 ASN A CA 1
ATOM 531 C C . ASN A 1 70 ? 26.226 -2.450 -8.075 1.00 71.31 70 ASN A C 1
ATOM 533 O O . ASN A 1 70 ? 27.075 -3.314 -7.861 1.00 71.31 70 ASN A O 1
ATOM 537 N N . VAL A 1 71 ? 26.123 -1.860 -9.268 1.00 76.12 71 VAL A N 1
ATOM 538 C CA . VAL A 1 71 ? 27.148 -2.018 -10.316 1.00 76.12 71 VAL A CA 1
ATOM 539 C C . VAL A 1 71 ? 28.261 -0.965 -10.170 1.00 76.12 71 VAL A C 1
ATOM 541 O O . VAL A 1 71 ? 27.953 0.209 -9.949 1.00 76.12 71 VAL A O 1
ATOM 544 N N . PRO A 1 72 ? 29.551 -1.345 -10.291 1.00 76.38 72 PRO A N 1
ATOM 545 C CA . PRO A 1 72 ? 30.666 -0.400 -10.227 1.00 76.38 72 PRO A CA 1
ATOM 546 C C . PRO A 1 72 ? 30.518 0.726 -11.259 1.00 76.38 72 PRO A C 1
ATOM 548 O O . PRO A 1 72 ? 30.282 0.464 -12.435 1.00 76.38 72 PRO A O 1
ATOM 551 N N . GLY A 1 73 ? 30.658 1.980 -10.818 1.00 76.50 73 GLY A N 1
ATOM 552 C CA . GLY A 1 73 ? 30.493 3.166 -11.669 1.00 76.50 73 GLY A CA 1
ATOM 553 C C . GLY A 1 73 ? 29.059 3.701 -11.773 1.00 76.50 73 GLY A C 1
ATOM 554 O O . GLY A 1 73 ? 28.844 4.711 -12.437 1.00 76.50 73 GLY A O 1
ATOM 555 N N . ASN A 1 74 ? 28.088 3.073 -11.103 1.00 79.50 74 ASN A N 1
ATOM 556 C CA . ASN A 1 74 ? 26.693 3.505 -11.112 1.00 79.50 74 ASN A CA 1
ATOM 557 C C . ASN A 1 74 ? 26.355 4.404 -9.910 1.00 79.50 74 ASN A C 1
ATOM 559 O O . ASN A 1 74 ? 26.798 4.139 -8.792 1.00 79.50 74 ASN A O 1
ATOM 563 N N . MET A 1 75 ? 25.549 5.455 -10.110 1.00 76.25 75 MET A N 1
ATOM 564 C CA . MET A 1 75 ? 25.024 6.250 -8.985 1.00 76.25 75 MET A CA 1
ATOM 565 C C . MET A 1 75 ? 23.866 5.512 -8.276 1.00 76.25 75 MET A C 1
ATOM 567 O O . MET A 1 75 ? 23.150 4.716 -8.896 1.00 76.25 75 MET A O 1
ATOM 571 N N . PRO A 1 76 ? 23.608 5.802 -6.988 1.00 72.31 76 PRO A N 1
ATOM 572 C CA . PRO A 1 76 ? 22.409 5.318 -6.311 1.00 72.31 76 PRO A CA 1
ATOM 573 C C . PRO A 1 76 ? 21.149 5.714 -7.095 1.00 72.31 76 PRO A C 1
ATOM 575 O O . PRO A 1 76 ? 21.013 6.858 -7.524 1.00 72.31 76 PRO A O 1
ATOM 578 N N . ASN A 1 77 ? 20.219 4.772 -7.269 1.00 78.50 77 ASN A N 1
ATOM 579 C CA . ASN A 1 77 ? 18.941 4.960 -7.975 1.00 78.50 77 ASN A CA 1
ATOM 580 C C . ASN A 1 77 ? 19.025 5.229 -9.493 1.00 78.50 77 ASN A C 1
ATOM 582 O O . ASN A 1 77 ? 18.029 5.660 -10.077 1.00 78.50 77 ASN A O 1
ATOM 586 N N . GLN A 1 78 ? 20.146 4.947 -10.170 1.00 80.50 78 GLN A N 1
ATOM 587 C CA . GLN A 1 78 ? 20.208 5.144 -11.630 1.00 80.50 78 GLN A CA 1
ATOM 588 C C . GLN A 1 78 ? 19.207 4.305 -12.417 1.00 80.50 78 GLN A C 1
ATOM 590 O O . GLN A 1 78 ? 18.681 4.796 -13.410 1.00 80.50 78 GLN A O 1
ATOM 595 N N . TRP A 1 79 ? 18.876 3.098 -11.951 1.00 83.69 79 TRP A N 1
ATOM 596 C CA . TRP A 1 79 ? 17.818 2.292 -12.564 1.00 83.69 79 TRP A CA 1
ATOM 597 C C . TRP A 1 79 ? 16.505 3.080 -12.694 1.00 83.69 79 TRP A C 1
ATOM 599 O O . TRP A 1 79 ? 15.820 2.974 -13.703 1.00 83.69 79 TRP A O 1
ATOM 609 N N . PHE A 1 80 ? 16.171 3.909 -11.698 1.00 83.56 80 PHE A N 1
ATOM 610 C CA . PHE A 1 80 ? 14.972 4.738 -11.716 1.00 83.56 80 PHE A CA 1
ATOM 611 C C . PHE A 1 80 ? 15.140 5.921 -12.671 1.00 83.56 80 PHE A C 1
ATOM 613 O O . PHE A 1 80 ? 14.244 6.186 -13.464 1.00 83.56 80 PHE A O 1
ATOM 620 N N . MET A 1 81 ? 16.303 6.586 -12.654 1.00 83.06 81 MET A N 1
ATOM 621 C CA . MET A 1 81 ? 16.612 7.696 -13.569 1.00 83.06 81 MET A CA 1
ATOM 622 C C . MET A 1 81 ? 16.506 7.288 -15.045 1.00 83.06 81 MET A C 1
ATOM 624 O O . MET A 1 81 ? 16.006 8.058 -15.860 1.00 83.06 81 MET A O 1
ATOM 628 N N . GLN A 1 82 ? 16.928 6.067 -15.377 1.00 84.62 82 GLN A N 1
ATOM 629 C CA . GLN A 1 82 ? 16.823 5.497 -16.724 1.00 84.62 82 GLN A CA 1
ATOM 630 C C . GLN A 1 82 ? 15.372 5.223 -17.149 1.00 84.62 82 GLN A C 1
ATOM 632 O O . GLN A 1 82 ? 15.069 5.233 -18.340 1.00 84.62 82 GLN A O 1
ATOM 637 N N . LEU A 1 83 ? 14.472 5.001 -16.187 1.00 87.44 83 LEU A N 1
ATOM 638 C CA . LEU A 1 83 ? 13.059 4.719 -16.435 1.00 87.44 83 LEU A CA 1
ATOM 639 C C . LEU A 1 83 ? 12.176 5.974 -16.466 1.00 87.44 83 LEU A C 1
ATOM 641 O O . LEU A 1 83 ? 11.072 5.899 -16.997 1.00 87.44 83 LEU A O 1
ATOM 645 N N . ILE A 1 84 ? 12.646 7.123 -15.957 1.00 86.12 84 ILE A N 1
ATOM 646 C CA . ILE A 1 84 ? 11.917 8.409 -15.968 1.00 86.12 84 ILE A CA 1
ATOM 647 C C . ILE A 1 84 ? 11.255 8.743 -17.318 1.00 86.12 84 ILE A C 1
ATOM 649 O O . ILE A 1 84 ? 10.083 9.114 -17.282 1.00 86.12 84 ILE A O 1
ATOM 653 N N . PRO A 1 85 ? 11.913 8.620 -18.491 1.00 85.62 85 PRO A N 1
ATOM 654 C CA . PRO A 1 85 ? 11.265 8.957 -19.763 1.00 85.62 85 PRO A CA 1
ATOM 655 C C . PRO A 1 85 ? 10.087 8.035 -20.118 1.00 85.62 85 PRO A C 1
ATOM 657 O O . PRO A 1 85 ? 9.202 8.441 -20.865 1.00 85.62 85 PRO A O 1
ATOM 660 N N . TYR A 1 86 ? 10.052 6.821 -19.566 1.00 85.25 86 TYR A N 1
ATOM 661 C CA . TYR A 1 86 ? 8.972 5.853 -19.767 1.00 85.25 86 TYR A CA 1
ATOM 662 C C . TYR A 1 86 ? 7.860 5.995 -18.737 1.00 85.25 86 TYR A C 1
ATOM 664 O O . TYR A 1 86 ? 6.756 5.483 -18.942 1.00 85.25 86 TYR A O 1
ATOM 672 N N . VAL A 1 87 ? 8.138 6.663 -17.609 1.00 85.25 87 VAL A N 1
ATOM 673 C CA . VAL A 1 87 ? 7.110 6.983 -16.626 1.00 85.25 87 VAL A CA 1
ATOM 674 C C . VAL A 1 87 ? 6.099 7.847 -17.341 1.00 85.25 87 VAL A C 1
ATOM 676 O O . VAL A 1 87 ? 6.413 8.944 -17.795 1.00 85.25 87 VAL A O 1
ATOM 679 N N . ARG A 1 88 ? 4.867 7.346 -17.432 1.00 68.62 88 ARG A N 1
ATOM 680 C CA . ARG A 1 88 ? 3.754 8.127 -17.939 1.00 68.62 88 ARG A CA 1
ATOM 681 C C . ARG A 1 88 ? 3.481 9.258 -16.951 1.00 68.62 88 ARG A C 1
ATOM 683 O O . ARG A 1 88 ? 2.618 9.150 -16.085 1.00 68.62 88 ARG A O 1
ATOM 690 N N . THR A 1 89 ? 4.212 10.356 -17.074 1.00 59.38 89 THR A N 1
ATOM 691 C CA . THR A 1 89 ? 3.807 11.648 -16.544 1.00 59.38 89 THR A CA 1
ATOM 692 C C . THR A 1 89 ? 2.681 12.147 -17.436 1.00 59.38 89 THR A C 1
ATOM 694 O O . THR A 1 89 ? 2.803 13.126 -18.165 1.00 59.38 89 THR A O 1
ATOM 697 N N . GLU A 1 90 ? 1.513 11.514 -17.305 1.00 52.41 90 GLU A N 1
ATOM 698 C CA . GLU A 1 90 ? 0.266 12.265 -17.370 1.00 52.41 90 GLU A CA 1
ATOM 699 C C . GLU A 1 90 ? 0.272 13.209 -16.159 1.00 52.41 90 GLU A C 1
ATOM 701 O O . GLU A 1 90 ? -0.507 13.099 -15.219 1.00 52.41 90 GLU A O 1
ATOM 706 N N . MET A 1 91 ? 1.176 14.191 -16.182 1.00 47.88 91 MET A N 1
ATOM 707 C CA . MET A 1 91 ? 0.843 15.487 -15.648 1.00 47.88 91 MET A CA 1
ATOM 708 C C . MET A 1 91 ? -0.199 16.026 -16.629 1.00 47.88 91 MET A C 1
ATOM 710 O O . MET A 1 91 ? 0.092 16.860 -17.486 1.00 47.88 91 MET A O 1
ATOM 714 N N . GLN A 1 92 ? -1.430 15.511 -16.524 1.00 43.25 92 GLN A N 1
ATOM 715 C CA . GLN A 1 92 ? -2.575 16.349 -16.794 1.00 43.25 92 GLN A CA 1
ATOM 716 C C . GLN A 1 92 ? -2.412 17.495 -15.804 1.00 43.25 92 GLN A C 1
ATOM 718 O O . GLN A 1 92 ? -2.783 17.416 -14.635 1.00 43.25 92 GLN A O 1
ATOM 723 N N . ILE A 1 93 ? -1.780 18.572 -16.264 1.00 50.66 93 ILE A N 1
ATOM 724 C CA . ILE A 1 93 ? -2.186 19.884 -15.811 1.00 50.66 93 ILE A CA 1
ATOM 725 C C . ILE A 1 93 ? -3.655 19.925 -16.216 1.00 50.66 93 ILE A C 1
ATOM 727 O O . ILE A 1 93 ? -3.991 20.316 -17.334 1.00 50.66 93 ILE A O 1
ATOM 731 N N . ASP A 1 94 ? -4.533 19.444 -15.338 1.00 42.91 94 ASP A N 1
ATOM 732 C CA . ASP A 1 94 ? -5.931 19.799 -15.391 1.00 42.91 94 ASP A CA 1
ATOM 733 C C . ASP A 1 94 ? -5.946 21.303 -15.150 1.00 42.91 94 ASP A C 1
ATOM 735 O O . ASP A 1 94 ? -6.135 21.797 -14.038 1.00 42.91 94 ASP A O 1
ATOM 739 N N . ALA A 1 95 ? -5.772 22.062 -16.230 1.00 50.81 95 ALA A N 1
ATOM 740 C CA . ALA A 1 95 ? -6.013 23.494 -16.301 1.00 50.81 95 ALA A CA 1
ATOM 741 C C . ALA A 1 95 ? -7.508 23.824 -16.067 1.00 50.81 95 ALA A C 1
ATOM 743 O O . ALA A 1 95 ? -7.971 24.894 -16.442 1.00 50.81 95 ALA A O 1
ATOM 744 N N . ASN A 1 96 ? -8.269 22.901 -15.464 1.00 48.59 96 ASN A N 1
ATOM 745 C CA . ASN A 1 96 ? -9.715 22.901 -15.331 1.00 48.59 96 ASN A CA 1
ATOM 746 C C . ASN A 1 96 ? -10.224 22.431 -13.958 1.00 48.59 96 ASN A C 1
ATOM 748 O O . ASN A 1 96 ? -11.397 22.088 -13.847 1.00 48.59 96 ASN A O 1
ATOM 752 N N . LEU A 1 97 ? -9.428 22.516 -12.883 1.00 50.38 97 LEU A N 1
ATOM 753 C CA . LEU A 1 97 ? -9.985 22.443 -11.520 1.00 50.38 97 LEU A CA 1
ATOM 754 C C . LEU A 1 97 ? -9.878 23.746 -10.720 1.00 50.38 97 LEU A C 1
ATOM 756 O O . LEU A 1 97 ? -9.667 23.707 -9.516 1.00 50.38 97 LEU A O 1
ATOM 760 N N . ARG A 1 98 ? -10.070 24.888 -11.400 1.00 45.25 98 ARG A N 1
ATOM 761 C CA . ARG A 1 98 ? -10.833 26.080 -10.958 1.00 45.25 98 ARG A CA 1
ATOM 762 C C . ARG A 1 98 ? -11.100 26.978 -12.178 1.00 45.25 98 ARG A C 1
ATOM 764 O O . ARG A 1 98 ? -10.479 28.029 -12.328 1.00 45.25 98 ARG A O 1
ATOM 771 N N . LEU A 1 99 ? -12.053 26.613 -13.040 1.00 44.03 99 LEU A N 1
ATOM 772 C CA . LEU A 1 99 ? -12.692 27.592 -13.935 1.00 44.03 99 LEU A CA 1
ATOM 773 C C . LEU A 1 99 ? -13.570 28.540 -13.101 1.00 44.03 99 LEU A C 1
ATOM 775 O O . LEU A 1 99 ? -14.791 28.443 -13.079 1.00 44.03 99 LEU A O 1
ATOM 779 N N . GLY A 1 100 ? -12.911 29.434 -12.367 1.00 51.28 100 GLY A N 1
ATOM 780 C CA . GLY A 1 100 ? -13.522 30.544 -11.641 1.00 51.28 100 GLY A CA 1
ATOM 781 C C . GLY A 1 100 ? -12.788 31.870 -11.831 1.00 51.28 100 GLY A C 1
ATOM 782 O O . GLY A 1 100 ? -13.254 32.887 -11.335 1.00 51.28 100 GLY A O 1
ATOM 783 N N . THR A 1 101 ? -11.665 31.905 -12.555 1.00 57.53 101 THR A N 1
ATOM 784 C CA . THR A 1 101 ? -10.961 33.160 -12.853 1.00 57.53 101 THR A CA 1
ATOM 785 C C . THR A 1 101 ? -10.330 33.109 -14.237 1.00 57.53 101 THR A C 1
ATOM 787 O O . THR A 1 101 ? -9.210 32.641 -14.433 1.00 57.53 101 THR A O 1
ATOM 790 N N . LEU A 1 102 ? -11.076 33.624 -15.207 1.00 50.09 102 LEU A N 1
ATOM 791 C CA . LEU A 1 102 ? -10.588 34.007 -16.520 1.00 50.09 102 LEU A CA 1
ATOM 792 C C . LEU A 1 102 ? -9.489 35.082 -16.361 1.00 50.09 102 LEU A C 1
ATOM 794 O O . LEU A 1 102 ? -9.783 36.235 -16.048 1.00 50.09 102 LEU A O 1
ATOM 798 N N . ARG A 1 103 ? -8.222 34.741 -16.607 1.00 43.25 103 ARG A N 1
ATOM 799 C CA . ARG A 1 103 ? -7.223 35.711 -17.083 1.00 43.25 103 ARG A CA 1
ATOM 800 C C . ARG A 1 103 ? -6.385 35.052 -18.168 1.00 43.25 103 ARG A C 1
ATOM 802 O O . ARG A 1 103 ? -5.483 34.268 -17.903 1.00 43.25 103 ARG A O 1
ATOM 809 N N . LEU A 1 104 ? -6.749 35.378 -19.404 1.00 51.28 104 LEU A N 1
ATOM 810 C CA . LEU A 1 104 ? -5.983 35.127 -20.616 1.00 51.28 104 LEU A CA 1
ATOM 811 C C . LEU A 1 104 ? -4.513 35.522 -20.416 1.00 51.28 104 LEU A C 1
ATOM 813 O O . LEU A 1 104 ? -4.191 36.705 -20.335 1.00 51.28 104 LEU A O 1
ATOM 817 N N . SER A 1 105 ? -3.625 34.535 -20.412 1.00 52.72 105 SER A N 1
ATOM 818 C CA . SER A 1 105 ? -2.230 34.721 -20.802 1.00 52.72 105 SER A CA 1
ATOM 819 C C . SER A 1 105 ? -1.903 33.654 -21.836 1.00 52.72 105 SER A C 1
ATOM 821 O O . SER A 1 105 ? -1.363 32.594 -21.539 1.00 52.72 105 SER A O 1
ATOM 823 N N . ILE A 1 106 ? -2.336 33.918 -23.067 1.00 61.09 106 ILE A N 1
ATOM 824 C CA . ILE A 1 106 ? -1.865 33.201 -24.249 1.00 61.09 106 ILE A CA 1
ATOM 825 C C . ILE A 1 106 ? -0.360 33.501 -24.364 1.00 61.09 106 ILE A C 1
ATOM 827 O O . ILE A 1 106 ? -0.006 34.681 -24.470 1.00 61.09 106 ILE A O 1
ATOM 831 N N . PRO A 1 107 ? 0.538 32.501 -24.383 1.00 47.72 107 PRO A N 1
ATOM 832 C CA . PRO A 1 107 ? 1.925 32.734 -24.760 1.00 47.72 107 PRO A CA 1
ATOM 833 C C . PRO A 1 107 ? 1.929 33.156 -26.231 1.00 47.72 107 PRO A C 1
ATOM 835 O O . PRO A 1 107 ? 1.488 32.403 -27.101 1.00 47.72 107 PRO A O 1
ATOM 838 N N . ARG A 1 108 ? 2.368 34.383 -26.531 1.00 55.06 108 ARG A N 1
ATOM 839 C CA . ARG A 1 108 ? 2.465 34.837 -27.923 1.00 55.06 108 ARG A CA 1
ATOM 840 C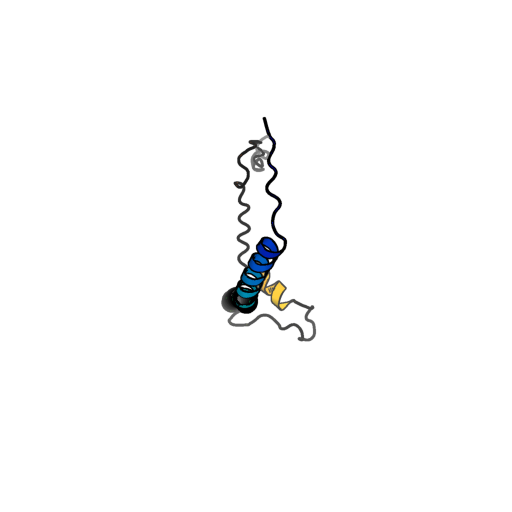 C . ARG A 1 108 ? 3.454 33.943 -28.691 1.00 55.06 108 ARG A C 1
ATOM 842 O O . ARG A 1 108 ? 4.587 33.799 -28.234 1.00 55.06 108 ARG A O 1
ATOM 849 N N . PRO A 1 109 ? 3.085 33.387 -29.861 1.00 52.91 109 PRO A N 1
ATOM 850 C CA . PRO A 1 109 ? 4.036 32.685 -30.713 1.00 52.91 109 PRO A CA 1
ATOM 851 C C . PRO A 1 109 ? 5.076 33.674 -31.263 1.00 52.91 109 PRO A C 1
ATOM 853 O O . PRO A 1 109 ? 4.742 34.709 -31.840 1.00 52.91 109 PRO A O 1
ATOM 856 N N . TYR A 1 110 ? 6.348 33.334 -31.082 1.00 66.06 110 TYR A N 1
ATOM 857 C CA . TYR A 1 110 ? 7.549 34.133 -31.371 1.00 66.06 110 TYR A CA 1
ATOM 858 C C . TYR A 1 110 ? 7.876 34.298 -32.871 1.00 66.06 110 TYR A C 1
ATOM 860 O O . TYR A 1 110 ? 8.832 34.976 -33.229 1.00 66.06 110 TYR A O 1
ATOM 868 N N . TRP A 1 111 ? 7.063 33.756 -33.778 1.00 60.03 111 TRP A N 1
ATOM 869 C CA . TRP A 1 111 ? 7.298 33.805 -35.229 1.00 60.03 111 TRP A CA 1
ATOM 870 C C . TRP A 1 111 ? 6.855 35.112 -35.917 1.00 60.03 111 TRP A C 1
ATOM 872 O O . TRP A 1 111 ? 6.895 35.205 -37.140 1.00 60.03 111 TRP A O 1
ATOM 882 N N . ARG A 1 112 ? 6.445 36.142 -35.162 1.00 61.66 112 ARG A N 1
ATOM 883 C CA . ARG A 1 112 ? 5.937 37.421 -35.703 1.00 61.66 112 ARG A CA 1
ATOM 884 C C . ARG A 1 112 ? 6.822 38.635 -35.365 1.00 61.66 112 ARG A C 1
ATOM 886 O O . ARG A 1 112 ? 6.300 39.706 -35.088 1.00 61.66 112 ARG A O 1
ATOM 893 N N . LEU A 1 113 ? 8.149 38.475 -35.368 1.00 58.16 113 LEU A N 1
ATOM 894 C CA . LEU A 1 113 ? 9.118 39.587 -35.258 1.00 58.16 113 LEU A CA 1
ATOM 895 C C . LEU A 1 113 ? 10.325 39.445 -36.214 1.00 58.16 113 LEU A C 1
ATOM 897 O O . LEU A 1 113 ? 11.400 39.966 -35.942 1.00 58.16 113 LEU A O 1
ATOM 901 N N . ARG A 1 114 ? 10.165 38.753 -37.353 1.00 56.50 114 ARG A N 1
ATOM 902 C CA . ARG A 1 114 ? 11.218 38.626 -38.386 1.00 56.50 114 ARG A CA 1
ATOM 903 C C . ARG A 1 114 ? 10.761 39.063 -39.785 1.00 56.50 114 ARG A C 1
ATOM 905 O O . ARG A 1 114 ? 11.213 38.499 -40.774 1.00 56.50 114 ARG A O 1
ATOM 912 N N . SER A 1 115 ? 9.843 40.029 -39.878 1.00 64.56 115 SER A N 1
ATOM 913 C CA . SER A 1 115 ? 9.326 40.503 -41.174 1.00 64.56 115 SER A CA 1
ATOM 914 C C . SER A 1 115 ? 9.168 42.022 -41.319 1.00 64.56 115 SER A C 1
ATOM 916 O O . SER A 1 115 ? 8.327 42.434 -42.106 1.00 64.56 115 SER A O 1
ATOM 918 N N . LEU A 1 116 ? 9.937 42.839 -40.591 1.00 54.38 116 LEU A N 1
ATOM 919 C CA . LEU A 1 116 ? 10.144 44.266 -40.899 1.00 54.38 116 LEU A CA 1
ATOM 920 C C . LEU A 1 116 ? 11.553 44.650 -40.387 1.00 54.38 116 LEU A C 1
ATOM 922 O O . LEU A 1 116 ? 11.766 44.543 -39.182 1.00 54.38 116 LEU A O 1
ATOM 926 N N . ALA A 1 117 ? 12.603 45.006 -41.134 1.00 46.25 117 ALA A N 1
ATOM 927 C CA . ALA A 1 117 ? 12.788 45.388 -42.540 1.00 46.25 117 ALA A CA 1
ATOM 928 C C . ALA A 1 117 ? 11.810 46.450 -43.047 1.00 46.25 117 ALA A C 1
ATOM 930 O O . ALA A 1 117 ? 10.686 46.079 -43.444 1.00 46.25 117 ALA A O 1
#

Solvent-accessible surface area (backbone atoms only — not comparable to full-atom values): 7545 Å² total; per-residue (Å²): 133,88,81,82,73,82,77,80,54,73,62,65,60,48,56,51,50,53,53,51,51,56,53,47,64,63,48,53,63,53,51,54,52,51,53,51,52,52,51,49,52,51,51,53,50,52,52,51,52,50,53,51,33,50,51,56,48,14,67,78,52,83,67,44,74,72,58,61,63,85,45,92,94,52,56,83,57,43,36,54,64,73,37,50,87,59,50,82,75,77,70,70,74,65,90,65,83,70,89,79,71,95,72,91,75,77,82,77,76,80,85,80,80,84,84,72,134

Secondary structure (DSSP, 8-state):
------PPPHHHHHHHHHHHHHHHHHHHHHHHHHHHHHHHHHHHHHHHHHHHHHHHHHHHTTTPPPPPTTSTTPPTTHHHHHHGGGS-------TTS-TT-----PPPPTTSSS---

Radius of gyration: 30.63 Å; Cα contacts (8 Å, |Δi|>4): 35; chains: 1; bounding box: 74×52×78 Å

Sequence (117 aa):
MDNTKKAFTLIELLVVNAIIALLVSILLPSLKTAKELARQVVCLSNNKQVGVLFAYYAEDNKGLVPFGPNVPGNMPNQWFMQLIPYVRTEMQIDANLRLGTLRLSIPRPYWRLRSLA

Mean predicted aligned error: 15.49 Å

Foldseek 3Di:
DDPPDPDDDPVVVVVVVVVVVVVVVVVVVVVVVVVVVVVVVVVVVVVVLVVVLQVVLCVVVVNDAADDQPDPPDHHPRSVVSSVVVRPPPPPPCVPPDPPDDDDDDPDPPPPPPPDD